Protein AF-A0A8I1IQN4-F1 (afdb_monomer_lite)

Structure (mmCIF, N/CA/C/O backbone):
data_AF-A0A8I1IQN4-F1
#
_entry.id   AF-A0A8I1IQN4-F1
#
loop_
_atom_site.group_PDB
_atom_site.id
_atom_site.type_symbol
_atom_site.label_atom_id
_atom_site.label_alt_id
_atom_site.label_comp_id
_atom_site.label_asym_id
_atom_site.label_entity_id
_atom_site.label_seq_id
_atom_site.pdbx_PDB_ins_code
_atom_site.Cartn_x
_atom_site.Cartn_y
_atom_site.Cartn_z
_atom_site.occupancy
_atom_site.B_iso_or_equiv
_atom_site.auth_seq_id
_atom_site.auth_comp_id
_atom_site.auth_asym_id
_atom_site.auth_atom_id
_atom_site.pdbx_PDB_model_num
ATOM 1 N N . MET A 1 1 ? 7.166 16.059 0.257 1.00 48.19 1 MET A N 1
ATOM 2 C CA . MET A 1 1 ? 7.769 14.722 0.438 1.00 48.19 1 MET A CA 1
ATOM 3 C C . MET A 1 1 ? 8.329 14.281 -0.902 1.00 48.19 1 MET A C 1
ATOM 5 O O . MET A 1 1 ? 7.682 14.543 -1.910 1.00 48.19 1 MET A O 1
ATOM 9 N N . SER A 1 2 ? 9.528 13.697 -0.932 1.00 53.28 2 SER A N 1
ATOM 10 C CA . SER A 1 2 ? 10.030 12.990 -2.115 1.00 53.28 2 SER A CA 1
ATOM 11 C C . SER A 1 2 ? 9.209 11.715 -2.314 1.00 53.28 2 SER A C 1
ATOM 13 O O . SER A 1 2 ? 8.816 11.086 -1.330 1.00 53.28 2 SER A O 1
ATOM 15 N N . ALA A 1 3 ? 8.907 11.360 -3.560 1.00 64.56 3 ALA A N 1
ATOM 16 C CA . ALA A 1 3 ? 8.299 10.073 -3.868 1.00 64.56 3 ALA A CA 1
ATOM 17 C C . ALA A 1 3 ? 9.397 9.021 -4.068 1.00 64.56 3 ALA A C 1
ATOM 19 O O . ALA A 1 3 ? 10.463 9.319 -4.610 1.00 64.56 3 ALA A O 1
ATOM 20 N N . PHE A 1 4 ? 9.169 7.828 -3.530 1.00 85.94 4 PHE A N 1
ATOM 21 C CA . PHE A 1 4 ? 10.137 6.738 -3.475 1.00 85.94 4 PHE A CA 1
ATOM 22 C C . PHE A 1 4 ? 9.413 5.399 -3.562 1.00 85.94 4 PHE A C 1
ATOM 24 O O . PHE A 1 4 ? 8.249 5.272 -3.176 1.00 85.94 4 PHE A O 1
ATOM 31 N N . PHE A 1 5 ? 10.139 4.391 -4.034 1.00 92.00 5 PHE A N 1
ATOM 32 C CA . PHE A 1 5 ? 9.706 3.008 -3.945 1.00 92.00 5 PHE A CA 1
ATOM 33 C C . PHE A 1 5 ? 9.488 2.616 -2.483 1.00 92.00 5 PHE A C 1
ATOM 35 O O . PHE A 1 5 ? 10.402 2.718 -1.660 1.00 92.00 5 PHE A O 1
ATOM 42 N N . VAL A 1 6 ? 8.274 2.186 -2.139 1.00 94.62 6 VAL A N 1
ATOM 43 C CA . VAL A 1 6 ? 7.948 1.866 -0.744 1.00 94.62 6 VAL A CA 1
ATOM 44 C C . VAL A 1 6 ? 8.672 0.603 -0.272 1.00 94.62 6 VAL A C 1
ATOM 46 O O . VAL A 1 6 ? 8.967 -0.305 -1.054 1.00 94.62 6 VAL A O 1
ATOM 49 N N . SER A 1 7 ? 8.938 0.539 1.034 1.00 95.50 7 SER A N 1
ATOM 50 C CA . SER A 1 7 ? 9.571 -0.620 1.666 1.00 95.50 7 SER A CA 1
ATOM 51 C C . SER A 1 7 ? 8.622 -1.821 1.744 1.00 95.50 7 SER A C 1
ATOM 53 O O . SER A 1 7 ? 7.402 -1.659 1.774 1.00 95.50 7 SER A O 1
ATOM 55 N N . TYR A 1 8 ? 9.170 -3.031 1.878 1.00 96.56 8 TYR A N 1
ATOM 56 C CA . TYR A 1 8 ? 8.348 -4.229 2.094 1.00 96.56 8 TYR A CA 1
ATOM 57 C C . TYR A 1 8 ? 7.547 -4.168 3.391 1.00 96.56 8 TYR A C 1
ATOM 59 O O . TYR A 1 8 ? 6.396 -4.572 3.380 1.00 96.56 8 TYR A O 1
ATOM 67 N N . GLY A 1 9 ? 8.088 -3.578 4.463 1.00 96.44 9 GLY A N 1
ATOM 68 C CA . GLY A 1 9 ? 7.334 -3.407 5.710 1.00 96.44 9 GLY A CA 1
ATOM 69 C C . GLY A 1 9 ? 6.076 -2.553 5.521 1.00 96.44 9 GLY A C 1
ATOM 70 O O . GLY A 1 9 ? 5.029 -2.860 6.078 1.00 96.44 9 GLY A O 1
ATOM 71 N N . THR A 1 10 ? 6.146 -1.527 4.667 1.00 96.88 10 THR A N 1
ATOM 72 C CA . THR A 1 10 ? 4.977 -0.716 4.291 1.00 96.88 10 THR A CA 1
ATOM 73 C C . THR A 1 10 ? 3.940 -1.544 3.528 1.00 96.88 10 THR A C 1
ATOM 75 O O . THR A 1 10 ? 2.741 -1.400 3.762 1.00 96.88 10 THR A O 1
ATOM 78 N N . ILE A 1 11 ? 4.382 -2.431 2.635 1.00 97.88 11 ILE A N 1
ATOM 79 C CA . ILE A 1 11 ? 3.492 -3.323 1.881 1.00 97.88 11 ILE A CA 1
ATOM 80 C C . ILE A 1 11 ? 2.867 -4.377 2.793 1.00 97.88 11 ILE A C 1
ATOM 82 O O . ILE A 1 11 ? 1.655 -4.542 2.750 1.00 97.88 11 ILE A O 1
ATOM 86 N N . ASP A 1 12 ? 3.657 -5.032 3.642 1.00 98.00 12 ASP A N 1
ATOM 87 C CA . ASP A 1 12 ? 3.207 -6.022 4.625 1.00 98.00 12 ASP A CA 1
ATOM 88 C C . ASP A 1 12 ? 2.108 -5.439 5.531 1.00 98.00 12 ASP A C 1
ATOM 90 O O . ASP A 1 12 ? 1.019 -6.003 5.647 1.00 98.00 12 ASP A O 1
ATOM 94 N N . ASP A 1 13 ? 2.352 -4.250 6.090 1.00 97.56 13 ASP A N 1
ATOM 95 C CA . ASP A 1 13 ? 1.381 -3.508 6.899 1.00 97.56 13 ASP A CA 1
ATOM 96 C C . ASP A 1 13 ? 0.097 -3.170 6.126 1.00 97.56 13 ASP A C 1
ATOM 98 O O . ASP A 1 13 ? -1.006 -3.216 6.677 1.00 97.56 13 ASP A O 1
ATOM 102 N N . THR A 1 14 ? 0.232 -2.818 4.845 1.00 97.50 14 THR A N 1
ATOM 103 C CA . THR A 1 14 ? -0.914 -2.483 3.992 1.00 97.50 14 THR A CA 1
ATOM 104 C C . THR A 1 14 ? -1.706 -3.736 3.615 1.00 97.50 14 THR A C 1
ATOM 106 O O . THR A 1 14 ? -2.933 -3.702 3.603 1.00 97.50 14 THR A O 1
ATOM 109 N N . VAL A 1 15 ? -1.044 -4.871 3.376 1.00 97.81 15 VAL A N 1
ATOM 110 C CA . VAL A 1 15 ? -1.707 -6.169 3.186 1.00 97.81 15 VAL A CA 1
ATOM 111 C C . VAL A 1 15 ? -2.504 -6.542 4.436 1.00 97.81 15 VAL A C 1
ATOM 113 O O . VAL A 1 15 ? -3.659 -6.955 4.319 1.00 97.81 15 VAL A O 1
ATOM 116 N N . ASP A 1 16 ? -1.941 -6.349 5.631 1.00 97.00 16 ASP A N 1
ATOM 117 C CA . ASP A 1 16 ? -2.673 -6.551 6.886 1.00 97.00 16 ASP A CA 1
ATOM 118 C C . ASP A 1 16 ? -3.897 -5.623 7.000 1.00 97.00 16 ASP A C 1
ATOM 120 O O . ASP A 1 16 ? -4.972 -6.086 7.386 1.00 97.00 16 ASP A O 1
ATOM 124 N N . ALA A 1 17 ? -3.780 -4.351 6.600 1.00 96.50 17 ALA A N 1
ATOM 125 C CA . ALA A 1 17 ? -4.911 -3.419 6.557 1.00 96.50 17 ALA A CA 1
ATOM 126 C C . ALA A 1 17 ? -6.034 -3.892 5.614 1.00 96.50 17 ALA A C 1
ATOM 128 O O . ALA A 1 17 ? -7.203 -3.915 6.001 1.00 96.50 17 ALA A O 1
ATOM 129 N N . PHE A 1 18 ? -5.695 -4.344 4.403 1.00 97.44 18 PHE A N 1
ATOM 130 C CA . PHE A 1 18 ? -6.667 -4.925 3.468 1.00 97.44 18 PHE A CA 1
ATOM 131 C C . PHE A 1 18 ? -7.408 -6.114 4.081 1.00 97.44 18 PHE A C 1
ATOM 133 O O . PHE A 1 18 ? -8.634 -6.201 4.009 1.00 97.44 18 PHE A O 1
ATOM 140 N N . ARG A 1 19 ? -6.669 -7.027 4.719 1.00 95.69 19 ARG A N 1
ATOM 141 C CA . ARG A 1 19 ? -7.243 -8.221 5.353 1.00 95.69 19 ARG A CA 1
ATOM 142 C C . ARG A 1 19 ? -8.172 -7.867 6.512 1.00 95.69 19 ARG A C 1
ATOM 144 O O . ARG A 1 19 ? -9.181 -8.543 6.708 1.00 95.69 19 ARG A O 1
ATOM 151 N N . GLU A 1 20 ? -7.841 -6.824 7.265 1.00 94.88 20 GLU A N 1
ATOM 152 C CA . GLU A 1 20 ? -8.644 -6.336 8.385 1.00 94.88 20 GLU A CA 1
ATOM 153 C C . GLU A 1 20 ? -9.974 -5.713 7.931 1.00 94.88 20 GLU A C 1
ATOM 155 O O . GLU A 1 20 ? -11.027 -6.003 8.515 1.00 94.88 20 GLU A O 1
ATOM 160 N N . ILE A 1 21 ? -9.928 -4.890 6.878 1.00 96.62 21 ILE A N 1
ATOM 161 C CA . ILE A 1 21 ? -11.079 -4.133 6.373 1.00 96.62 21 ILE A CA 1
ATOM 162 C C . ILE A 1 21 ? -11.981 -4.985 5.477 1.00 96.62 21 ILE A C 1
ATOM 164 O O . ILE A 1 21 ? -13.189 -5.042 5.705 1.00 96.62 21 ILE A O 1
ATOM 168 N N . GLU A 1 22 ? -11.428 -5.672 4.475 1.00 95.50 22 GLU A N 1
ATOM 169 C CA . GLU A 1 22 ? -12.238 -6.393 3.484 1.00 95.50 22 GLU A CA 1
ATOM 170 C C . GLU A 1 22 ? -12.713 -7.769 3.985 1.00 95.50 22 GLU A C 1
ATOM 172 O O . GLU A 1 22 ? -13.705 -8.296 3.484 1.00 95.50 22 GLU A O 1
ATOM 177 N N . ARG A 1 23 ? -12.031 -8.358 4.984 1.00 88.25 23 ARG A N 1
ATOM 178 C CA . ARG A 1 23 ? -12.393 -9.620 5.675 1.00 88.25 23 ARG A CA 1
ATOM 179 C C . ARG A 1 23 ? -12.682 -10.829 4.764 1.00 88.25 23 ARG A C 1
ATOM 181 O O . ARG A 1 23 ? -13.296 -11.801 5.205 1.00 88.25 23 ARG A O 1
ATOM 188 N N . GLY A 1 24 ? -12.232 -10.795 3.511 1.00 81.69 24 GLY A N 1
ATOM 189 C CA . GLY A 1 24 ? -12.388 -11.869 2.530 1.00 81.69 24 GLY A CA 1
ATOM 190 C C . GLY A 1 24 ? -11.160 -12.783 2.425 1.00 81.69 24 GLY A C 1
ATOM 191 O O . GLY A 1 24 ? -10.079 -12.432 2.909 1.00 81.69 24 GLY A O 1
ATOM 192 N N . PRO A 1 25 ? -11.289 -13.958 1.778 1.00 82.75 25 PRO A N 1
ATOM 193 C CA . PRO A 1 25 ? -10.130 -14.760 1.410 1.00 82.75 25 PRO A CA 1
ATOM 194 C C . PRO A 1 25 ? -9.231 -13.938 0.483 1.00 82.75 25 PRO A C 1
ATOM 196 O O . PRO A 1 25 ? -9.642 -13.521 -0.597 1.00 82.75 25 PRO A O 1
ATOM 199 N N . CYS A 1 26 ? -8.001 -13.702 0.924 1.00 89.44 26 CYS A N 1
ATOM 200 C CA . CYS A 1 26 ? -7.006 -12.955 0.176 1.00 89.44 26 CYS A CA 1
ATOM 201 C C . CYS A 1 26 ? -5.701 -13.743 0.179 1.00 89.44 26 CYS A C 1
ATOM 203 O O . CYS A 1 26 ? -5.187 -14.097 1.241 1.00 89.44 26 CYS A O 1
ATOM 205 N N . ASP A 1 27 ? -5.157 -13.990 -1.008 1.00 96.81 27 ASP A N 1
ATOM 206 C CA . ASP A 1 27 ? -3.768 -14.407 -1.152 1.00 96.81 27 ASP A CA 1
ATOM 207 C C . ASP A 1 27 ? -2.883 -13.191 -0.836 1.00 96.81 27 ASP A C 1
ATOM 209 O O . ASP A 1 27 ? -2.820 -12.228 -1.604 1.00 96.81 27 ASP A O 1
ATOM 213 N N . ALA A 1 28 ? -2.267 -13.207 0.347 1.00 96.81 28 ALA A N 1
ATOM 214 C CA . ALA A 1 28 ? -1.464 -12.103 0.862 1.00 96.81 28 ALA A CA 1
ATOM 215 C C . ALA A 1 28 ? -0.222 -11.838 -0.003 1.00 96.81 28 ALA A C 1
ATOM 217 O O . ALA A 1 28 ? 0.135 -10.683 -0.234 1.00 96.81 28 ALA A O 1
ATOM 218 N N . ASP A 1 29 ? 0.387 -12.897 -0.540 1.00 97.88 29 ASP A N 1
ATOM 219 C CA . ASP A 1 29 ? 1.526 -12.785 -1.443 1.00 97.88 29 ASP A CA 1
ATOM 220 C C . ASP A 1 29 ? 1.104 -12.118 -2.754 1.00 97.88 29 ASP A C 1
ATOM 222 O O . ASP A 1 29 ? 1.759 -11.191 -3.232 1.00 97.88 29 ASP A O 1
ATOM 226 N N . ALA A 1 30 ? -0.010 -12.567 -3.341 1.00 97.25 30 ALA A N 1
ATOM 227 C CA . ALA A 1 30 ? -0.527 -11.988 -4.577 1.00 97.25 30 ALA A CA 1
ATOM 228 C C . ALA A 1 30 ? -0.930 -10.517 -4.400 1.00 97.25 30 ALA A C 1
ATOM 230 O O . ALA A 1 30 ? -0.616 -9.696 -5.264 1.00 97.25 30 ALA A O 1
ATOM 231 N N . LEU A 1 31 ? -1.572 -10.171 -3.279 1.00 97.69 31 LEU A N 1
ATOM 232 C CA . LEU A 1 31 ? -1.934 -8.789 -2.975 1.00 97.69 31 LEU A CA 1
ATOM 233 C C . LEU A 1 31 ? -0.693 -7.909 -2.800 1.00 97.69 31 LEU A C 1
ATOM 235 O O . LEU A 1 31 ? -0.619 -6.852 -3.422 1.00 97.69 31 LEU A O 1
ATOM 239 N N . GLY A 1 32 ? 0.298 -8.337 -2.016 1.00 97.81 32 GLY A N 1
ATOM 240 C CA . GLY A 1 32 ? 1.507 -7.538 -1.809 1.00 97.81 32 GLY A CA 1
ATOM 241 C C . GLY A 1 32 ? 2.312 -7.337 -3.097 1.00 97.81 32 GLY A C 1
ATOM 242 O O . GLY A 1 32 ? 2.756 -6.223 -3.375 1.00 97.81 32 GLY A O 1
ATOM 243 N N . ARG A 1 33 ? 2.394 -8.357 -3.967 1.00 98.06 33 ARG A N 1
ATOM 244 C CA . ARG A 1 33 ? 2.956 -8.207 -5.324 1.00 98.06 33 ARG A CA 1
ATOM 245 C C . ARG A 1 33 ? 2.192 -7.184 -6.160 1.00 98.06 33 ARG A C 1
ATOM 247 O O . ARG A 1 33 ? 2.811 -6.374 -6.849 1.00 98.06 33 ARG A O 1
ATOM 254 N N . ALA A 1 34 ? 0.861 -7.213 -6.107 1.00 97.50 34 ALA A N 1
ATOM 255 C CA . ALA A 1 34 ? 0.023 -6.278 -6.848 1.00 97.50 34 ALA A CA 1
ATOM 256 C C . ALA A 1 34 ? 0.174 -4.835 -6.335 1.00 97.50 34 ALA A C 1
ATOM 258 O O . ALA A 1 34 ? 0.249 -3.913 -7.141 1.00 97.50 34 ALA A O 1
ATOM 259 N N . LEU A 1 35 ? 0.291 -4.639 -5.019 1.00 97.88 35 LEU A N 1
ATOM 260 C CA . LEU A 1 35 ? 0.535 -3.331 -4.401 1.00 97.88 35 LEU A CA 1
ATOM 261 C C . LEU A 1 35 ? 1.925 -2.770 -4.749 1.00 97.88 35 LEU A C 1
ATOM 263 O O . LEU A 1 35 ? 2.044 -1.588 -5.067 1.00 97.88 35 LEU A O 1
ATOM 267 N N . LEU A 1 36 ? 2.965 -3.611 -4.762 1.00 97.62 36 LEU A N 1
ATOM 268 C CA . LEU A 1 36 ? 4.300 -3.217 -5.231 1.00 97.62 36 LEU A CA 1
ATOM 269 C C . LEU A 1 36 ? 4.279 -2.811 -6.710 1.00 97.62 36 LEU A C 1
ATOM 271 O O . LEU A 1 36 ? 4.847 -1.785 -7.078 1.00 97.62 36 LEU A O 1
ATOM 275 N N . ALA A 1 37 ? 3.590 -3.578 -7.558 1.00 96.75 37 ALA A N 1
ATOM 276 C CA . ALA A 1 37 ? 3.432 -3.236 -8.970 1.00 96.75 37 ALA A CA 1
ATOM 277 C C . ALA A 1 37 ? 2.662 -1.916 -9.165 1.00 96.75 37 ALA A C 1
ATOM 279 O O . ALA A 1 37 ? 3.022 -1.126 -10.035 1.00 96.75 37 ALA A O 1
ATOM 280 N N . LEU A 1 38 ? 1.650 -1.654 -8.330 1.00 97.25 38 LEU A N 1
ATOM 281 C CA . LEU A 1 38 ? 0.897 -0.399 -8.327 1.00 97.25 38 LEU A CA 1
ATOM 282 C C . LEU A 1 38 ? 1.799 0.804 -8.000 1.00 97.25 38 LEU A C 1
ATOM 284 O O . LEU A 1 38 ? 1.784 1.796 -8.725 1.00 97.25 38 LEU A O 1
ATOM 288 N N . ASN A 1 39 ? 2.634 0.696 -6.957 1.00 97.19 39 ASN A N 1
ATOM 289 C CA . ASN A 1 39 ? 3.607 1.737 -6.611 1.00 97.19 39 ASN A CA 1
ATOM 290 C C . ASN A 1 39 ? 4.650 1.935 -7.718 1.00 97.19 39 ASN A C 1
ATOM 292 O O . ASN A 1 39 ? 4.992 3.070 -8.042 1.00 97.19 39 ASN A O 1
ATOM 296 N N . ALA A 1 40 ? 5.117 0.846 -8.337 1.00 95.50 40 ALA A N 1
ATOM 297 C CA . ALA A 1 40 ? 6.060 0.925 -9.445 1.00 95.50 40 ALA A CA 1
ATOM 298 C C . ALA A 1 40 ? 5.490 1.705 -10.634 1.00 95.50 40 ALA A C 1
ATOM 300 O O . ALA A 1 40 ? 6.173 2.558 -11.201 1.00 95.50 40 ALA A O 1
ATOM 301 N N . GLU A 1 41 ? 4.225 1.452 -10.966 1.00 95.94 41 GLU A N 1
ATOM 302 C CA . GLU A 1 41 ? 3.523 2.151 -12.035 1.00 95.94 41 GLU A CA 1
ATOM 303 C C . GLU A 1 41 ? 3.338 3.643 -11.720 1.00 95.94 41 GLU A C 1
ATOM 305 O O . GLU A 1 41 ? 3.595 4.481 -12.583 1.00 95.94 41 GLU A O 1
ATOM 310 N N . ALA A 1 42 ? 2.997 3.996 -10.477 1.00 95.44 42 ALA A N 1
ATOM 311 C CA . ALA A 1 42 ? 2.894 5.397 -10.060 1.00 95.44 42 ALA A CA 1
ATOM 312 C C . ALA A 1 42 ? 4.244 6.122 -10.188 1.00 95.44 42 ALA A C 1
ATOM 314 O O . ALA A 1 42 ? 4.333 7.207 -10.769 1.00 95.44 42 ALA A O 1
ATOM 315 N N . MET A 1 43 ? 5.324 5.479 -9.730 1.00 94.25 43 MET A N 1
ATOM 316 C CA . MET A 1 43 ? 6.686 6.000 -9.859 1.00 94.25 43 MET A CA 1
ATOM 317 C C . MET A 1 43 ? 7.088 6.175 -11.325 1.00 94.25 43 MET A C 1
ATOM 319 O O . MET A 1 43 ? 7.673 7.197 -11.684 1.00 94.25 43 MET A O 1
ATOM 323 N N . ARG A 1 44 ? 6.733 5.218 -12.189 1.00 94.38 44 ARG A N 1
ATOM 324 C CA . ARG A 1 44 ? 6.991 5.281 -13.632 1.00 94.38 44 ARG A CA 1
ATOM 325 C C . ARG A 1 44 ? 6.320 6.486 -14.288 1.00 94.38 44 ARG A C 1
ATOM 327 O O . ARG A 1 44 ? 6.933 7.125 -15.142 1.00 94.38 44 ARG A O 1
ATOM 334 N N . GLN A 1 45 ? 5.072 6.771 -13.919 1.00 94.12 45 GLN A N 1
ATOM 335 C CA . GLN A 1 45 ? 4.303 7.891 -14.464 1.00 94.12 45 GLN A CA 1
ATOM 336 C C . GLN A 1 45 ? 4.823 9.242 -13.951 1.00 94.12 45 GLN A C 1
ATOM 338 O O . GLN A 1 45 ? 4.922 10.188 -14.732 1.00 94.12 45 GLN A O 1
ATOM 343 N N . ARG A 1 46 ? 5.222 9.324 -12.674 1.00 93.75 46 ARG A N 1
ATOM 344 C CA . ARG A 1 46 ? 5.744 10.559 -12.065 1.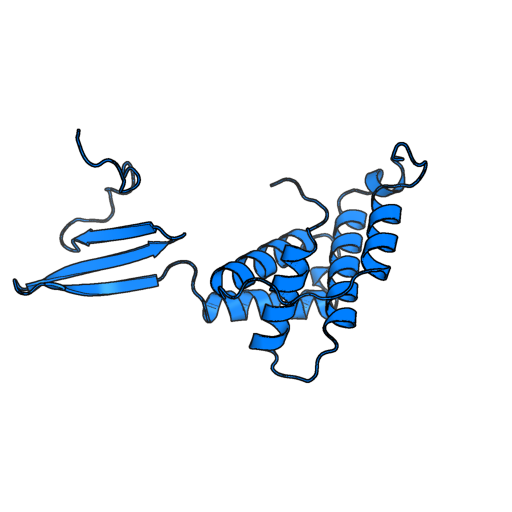00 93.75 46 ARG A CA 1
ATOM 345 C C . ARG A 1 46 ? 7.179 10.888 -12.478 1.00 93.75 46 ARG A C 1
ATOM 347 O O . ARG A 1 46 ? 7.511 12.059 -12.659 1.00 93.75 46 ARG A O 1
ATOM 354 N N . TYR A 1 47 ? 8.035 9.876 -12.610 1.00 91.19 47 TYR A N 1
ATOM 355 C CA . TYR A 1 47 ? 9.475 10.047 -12.817 1.00 91.19 47 TYR A CA 1
ATOM 356 C C . TYR A 1 47 ? 10.001 9.204 -13.980 1.00 91.19 47 TYR A C 1
ATOM 358 O O . TYR A 1 47 ? 10.706 8.224 -13.754 1.00 91.19 47 TYR A O 1
ATOM 366 N N . PRO A 1 48 ? 9.741 9.578 -15.242 1.00 89.25 48 PRO A N 1
ATOM 367 C CA . PRO A 1 48 ? 10.179 8.796 -16.399 1.00 89.25 48 PRO A CA 1
ATOM 368 C C . PRO A 1 48 ? 11.687 8.495 -16.436 1.00 89.25 48 PRO A C 1
ATOM 370 O O . PRO A 1 48 ? 12.093 7.479 -16.997 1.00 89.25 48 PRO A O 1
ATOM 373 N N . GLN A 1 49 ? 12.526 9.328 -15.810 1.00 87.62 49 GLN A N 1
ATOM 374 C CA . GLN A 1 49 ? 13.975 9.130 -15.747 1.00 87.62 49 GLN A CA 1
ATOM 375 C C . GLN A 1 49 ? 14.403 7.844 -15.018 1.00 87.62 49 GLN A C 1
ATOM 377 O O . GLN A 1 49 ? 15.455 7.293 -15.342 1.00 87.62 49 GLN A O 1
ATOM 382 N N . ILE A 1 50 ? 13.570 7.288 -14.123 1.00 87.62 50 ILE A N 1
ATOM 383 C CA . ILE A 1 50 ? 13.852 6.002 -13.449 1.00 87.62 50 ILE A CA 1
ATOM 384 C C . ILE A 1 50 ? 13.865 4.816 -14.428 1.00 87.62 50 ILE A C 1
ATOM 386 O O . ILE A 1 50 ? 14.275 3.709 -14.074 1.00 87.62 50 ILE A O 1
ATOM 390 N N . LEU A 1 51 ? 13.378 5.031 -15.657 1.00 86.56 51 LEU A N 1
ATOM 391 C CA . LEU A 1 51 ? 13.421 4.072 -16.758 1.00 86.56 51 LEU A CA 1
ATOM 392 C C . LEU A 1 51 ? 14.707 4.163 -17.581 1.00 86.56 51 LEU A C 1
ATOM 394 O O . LEU A 1 51 ? 14.988 3.254 -18.360 1.00 86.56 51 LEU A O 1
ATOM 398 N N . THR A 1 52 ? 15.462 5.253 -17.462 1.00 86.06 52 THR A N 1
ATOM 399 C CA . THR A 1 52 ? 16.642 5.521 -18.295 1.00 86.06 52 THR A CA 1
ATOM 400 C C . THR A 1 52 ? 17.931 5.520 -17.491 1.00 86.06 52 THR A C 1
ATOM 402 O O . THR A 1 52 ? 18.958 5.061 -17.992 1.00 86.06 52 THR A O 1
ATOM 405 N N . GLU A 1 53 ? 17.889 5.995 -16.248 1.00 86.62 53 GLU A N 1
ATOM 406 C CA . GLU A 1 53 ? 19.044 6.00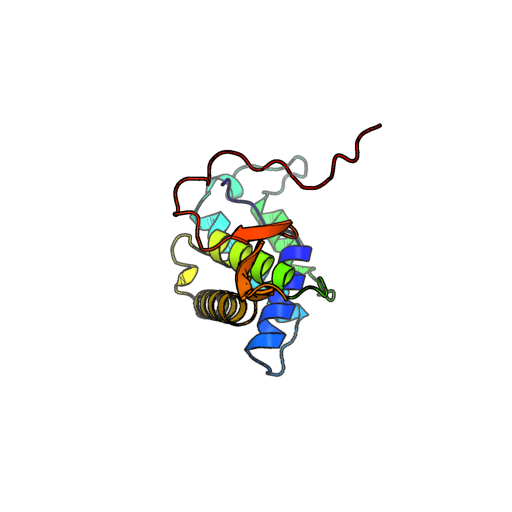1 -15.357 1.00 86.62 53 GLU A CA 1
ATOM 407 C C . GLU A 1 53 ? 19.370 4.575 -14.903 1.00 86.62 53 GLU A C 1
ATOM 409 O O . GLU A 1 53 ? 18.507 3.820 -14.445 1.00 86.62 53 GLU A O 1
ATOM 414 N N . ARG A 1 54 ? 20.634 4.182 -15.090 1.00 84.19 54 ARG A N 1
ATOM 415 C CA . ARG A 1 54 ? 21.128 2.846 -14.756 1.00 84.19 54 ARG A CA 1
ATOM 416 C C . ARG A 1 54 ? 21.890 2.880 -13.441 1.00 84.19 54 ARG A C 1
ATOM 418 O O . ARG A 1 54 ? 22.752 3.727 -13.234 1.00 84.19 54 ARG A O 1
ATOM 425 N N . LEU A 1 55 ? 21.607 1.895 -12.602 1.00 82.12 55 LEU A N 1
ATOM 426 C CA . LEU A 1 55 ? 22.402 1.539 -11.435 1.00 82.12 55 LEU A CA 1
ATOM 427 C C . LEU A 1 55 ? 23.753 0.950 -11.878 1.00 82.12 55 LEU A C 1
ATOM 429 O O . LEU A 1 55 ? 23.908 0.521 -13.023 1.00 82.12 55 LEU A O 1
ATOM 433 N N . GLU A 1 56 ? 24.700 0.816 -10.946 1.00 81.69 56 GLU A N 1
ATOM 434 C CA . GLU A 1 56 ? 26.019 0.200 -11.196 1.00 81.69 56 GLU A CA 1
ATOM 435 C C . GLU A 1 56 ? 25.922 -1.212 -11.802 1.00 81.69 56 GLU A C 1
ATOM 437 O O . GLU A 1 56 ? 26.751 -1.610 -12.616 1.00 81.69 56 GLU A O 1
ATOM 442 N N . CYS A 1 57 ? 24.861 -1.958 -11.472 1.00 77.31 57 CYS A N 1
ATOM 443 C CA . CYS A 1 57 ? 24.589 -3.288 -12.026 1.00 77.31 57 CYS A CA 1
ATOM 444 C C . CYS A 1 57 ? 24.059 -3.288 -13.477 1.00 77.31 57 CYS A C 1
ATOM 446 O O . CYS A 1 57 ? 23.687 -4.339 -13.995 1.00 77.31 57 CYS A O 1
ATOM 448 N N . GLY A 1 58 ? 23.957 -2.124 -14.125 1.00 85.44 58 GLY A N 1
ATOM 449 C CA . GLY A 1 58 ? 23.483 -1.968 -15.504 1.00 85.44 58 GLY A CA 1
ATOM 450 C C . GLY A 1 58 ? 21.960 -2.016 -15.682 1.00 85.44 58 GLY A C 1
ATOM 451 O O . GLY A 1 58 ? 21.473 -1.767 -16.787 1.00 85.44 58 GLY A O 1
ATOM 452 N N . ARG A 1 59 ? 21.196 -2.298 -14.619 1.00 84.38 59 ARG A N 1
ATOM 453 C CA . ARG A 1 59 ? 19.722 -2.251 -14.611 1.00 84.38 59 ARG A CA 1
ATOM 454 C C . ARG A 1 59 ? 19.220 -0.864 -14.229 1.00 84.38 59 ARG A C 1
ATOM 456 O O . ARG A 1 59 ? 19.913 -0.127 -13.537 1.00 84.38 59 ARG A O 1
ATOM 463 N N . THR A 1 60 ? 18.004 -0.531 -14.642 1.00 90.19 60 THR A N 1
ATOM 464 C CA . THR A 1 60 ? 17.319 0.681 -14.176 1.00 90.19 60 THR A CA 1
ATOM 465 C C . THR A 1 60 ? 16.705 0.438 -12.802 1.00 90.19 60 THR A C 1
ATOM 467 O O . THR A 1 60 ? 16.423 -0.710 -12.443 1.00 90.19 60 THR A O 1
ATOM 470 N N . GLU A 1 61 ? 16.491 1.501 -12.029 1.00 87.94 61 GLU A N 1
ATOM 471 C CA . GLU A 1 61 ? 15.896 1.391 -10.691 1.00 87.94 61 GLU A CA 1
ATOM 472 C C . GLU A 1 61 ? 14.510 0.733 -10.753 1.00 87.94 61 GLU A C 1
ATOM 474 O O . GLU A 1 61 ? 14.225 -0.212 -10.018 1.00 87.94 61 GLU A O 1
ATOM 479 N N . HIS A 1 62 ? 13.695 1.130 -11.734 1.00 91.44 62 HIS A N 1
ATOM 480 C CA . HIS A 1 62 ? 12.383 0.534 -11.968 1.00 91.44 62 HIS A CA 1
ATOM 481 C C . HIS A 1 62 ? 12.452 -0.957 -12.321 1.00 91.44 62 HIS A C 1
ATOM 483 O O . HIS A 1 62 ? 11.662 -1.747 -11.809 1.00 91.44 62 HIS A O 1
ATOM 489 N N . ALA A 1 63 ? 13.396 -1.378 -13.172 1.00 90.50 63 ALA A N 1
ATOM 490 C CA . ALA A 1 63 ? 13.542 -2.795 -13.512 1.00 90.50 63 ALA A CA 1
ATOM 491 C C . ALA A 1 63 ? 13.942 -3.630 -12.285 1.00 90.50 63 ALA A C 1
ATOM 493 O O . ALA A 1 63 ? 13.359 -4.685 -12.040 1.00 90.50 63 ALA A O 1
ATOM 494 N N . ALA A 1 64 ? 14.889 -3.131 -11.483 1.00 89.50 64 ALA A N 1
ATOM 495 C CA . ALA A 1 64 ? 15.294 -3.789 -10.246 1.00 89.50 64 ALA A CA 1
ATOM 496 C C . ALA A 1 64 ? 14.128 -3.900 -9.247 1.00 89.50 64 ALA A C 1
ATOM 498 O O . ALA A 1 64 ? 13.964 -4.948 -8.621 1.00 89.50 64 ALA A O 1
ATOM 499 N N . TYR A 1 65 ? 13.296 -2.860 -9.139 1.00 91.94 65 TYR A N 1
ATOM 500 C CA . TYR A 1 65 ? 12.125 -2.867 -8.265 1.00 91.94 65 TYR A CA 1
ATOM 501 C C . TYR A 1 65 ? 11.035 -3.838 -8.732 1.00 91.94 65 TYR A C 1
ATOM 503 O O . TYR A 1 65 ? 10.489 -4.573 -7.916 1.00 91.94 65 TYR A O 1
ATOM 511 N N . ILE A 1 66 ? 10.753 -3.920 -10.037 1.00 94.00 66 ILE A N 1
ATOM 512 C CA . ILE A 1 66 ? 9.795 -4.894 -10.589 1.00 94.00 66 ILE A CA 1
ATOM 513 C C . ILE A 1 66 ? 10.256 -6.338 -10.346 1.00 94.00 66 ILE A C 1
ATOM 515 O O . ILE A 1 66 ? 9.441 -7.190 -9.987 1.00 94.00 66 ILE A O 1
ATOM 519 N N . ASP A 1 67 ? 11.549 -6.630 -10.508 1.00 93.38 67 ASP A N 1
ATOM 520 C CA . ASP A 1 67 ? 12.097 -7.957 -10.201 1.00 93.38 67 ASP A CA 1
ATOM 521 C C . ASP A 1 67 ? 11.940 -8.291 -8.710 1.00 93.38 67 ASP A C 1
ATOM 523 O O . ASP A 1 67 ? 11.503 -9.388 -8.355 1.00 93.38 67 ASP A O 1
ATOM 527 N N . ALA A 1 68 ? 12.246 -7.327 -7.839 1.00 90.38 68 ALA A N 1
ATOM 528 C CA . ALA A 1 68 ? 12.072 -7.461 -6.398 1.00 90.38 68 ALA A CA 1
ATOM 529 C C . ALA A 1 68 ? 10.593 -7.695 -6.039 1.00 90.38 68 ALA A C 1
ATOM 531 O O . ALA A 1 68 ? 10.277 -8.629 -5.299 1.00 90.38 68 ALA A O 1
ATOM 532 N N . ALA A 1 69 ? 9.681 -6.939 -6.658 1.00 92.56 69 ALA A N 1
ATOM 533 C CA . ALA A 1 69 ? 8.242 -7.098 -6.505 1.00 92.56 69 ALA A CA 1
ATOM 534 C C . ALA A 1 69 ? 7.771 -8.498 -6.901 1.00 92.56 69 ALA A C 1
ATOM 536 O O . ALA A 1 69 ? 6.968 -9.087 -6.192 1.00 92.56 69 ALA A O 1
ATOM 537 N N . ARG A 1 70 ? 8.298 -9.093 -7.975 1.00 94.06 70 ARG A N 1
ATOM 538 C CA . ARG A 1 70 ? 7.960 -10.479 -8.356 1.00 94.06 70 ARG A CA 1
ATOM 539 C C . ARG A 1 70 ? 8.416 -11.509 -7.323 1.00 94.06 70 ARG A C 1
ATOM 541 O O . ARG A 1 70 ? 7.732 -12.511 -7.139 1.00 94.06 70 ARG A O 1
ATOM 548 N N . ALA A 1 71 ? 9.542 -11.260 -6.660 1.00 96.00 71 ALA A N 1
ATOM 549 C CA . ALA A 1 71 ? 10.091 -12.126 -5.618 1.00 96.00 71 ALA A CA 1
ATOM 550 C C . ALA A 1 71 ? 9.474 -11.883 -4.227 1.00 96.00 71 ALA A C 1
ATOM 552 O O . ALA A 1 71 ? 9.846 -12.560 -3.266 1.00 96.00 71 ALA A O 1
ATOM 553 N N . TYR A 1 72 ? 8.560 -10.917 -4.095 1.00 97.38 72 TYR A N 1
ATOM 554 C CA . TYR A 1 72 ? 7.938 -10.586 -2.820 1.00 97.38 72 TYR A CA 1
ATOM 555 C C . TYR A 1 72 ? 7.212 -11.793 -2.217 1.00 97.38 72 TYR A C 1
ATOM 557 O O . TYR A 1 72 ? 6.463 -12.509 -2.892 1.00 97.38 72 TYR A O 1
ATOM 565 N N . THR A 1 73 ? 7.454 -11.974 -0.920 1.00 98.19 73 THR A N 1
ATOM 566 C CA . THR A 1 73 ? 6.780 -12.928 -0.045 1.00 98.19 73 THR A CA 1
ATOM 567 C C . THR A 1 73 ? 6.307 -12.160 1.176 1.00 98.19 73 THR A C 1
ATOM 569 O O . THR A 1 73 ? 7.114 -11.527 1.862 1.00 98.19 73 THR A O 1
ATOM 572 N N . TYR A 1 74 ? 5.012 -12.234 1.429 1.00 97.62 74 TYR A N 1
ATOM 573 C CA . TYR A 1 74 ? 4.333 -11.597 2.530 1.00 97.62 74 TYR A CA 1
ATOM 574 C C . TYR A 1 74 ? 4.883 -12.070 3.868 1.00 97.62 74 TYR A C 1
ATOM 576 O O . TYR A 1 74 ? 5.074 -13.266 4.124 1.00 97.62 74 TYR A O 1
ATOM 584 N N . ARG A 1 75 ? 5.079 -11.103 4.760 1.00 97.12 75 ARG A N 1
ATOM 585 C CA . ARG A 1 75 ? 5.337 -11.347 6.173 1.00 97.12 75 ARG A CA 1
ATOM 586 C C . ARG A 1 75 ? 4.293 -10.587 6.978 1.00 97.12 75 ARG A C 1
ATOM 588 O O . ARG A 1 75 ? 3.982 -9.459 6.622 1.00 97.12 75 ARG A O 1
ATOM 595 N N . PRO A 1 76 ? 3.748 -11.171 8.059 1.00 93.00 76 PRO A N 1
ATOM 596 C CA . PRO A 1 76 ? 2.894 -10.418 8.966 1.00 93.00 76 PRO A CA 1
ATOM 597 C C . PRO A 1 76 ? 3.583 -9.124 9.396 1.00 93.00 76 PRO A C 1
ATOM 599 O O . PRO A 1 76 ? 4.719 -9.169 9.879 1.00 93.00 76 PRO A O 1
ATOM 602 N N . GLY A 1 77 ? 2.900 -8.003 9.179 1.00 85.38 77 GLY A N 1
ATOM 603 C CA . GLY A 1 77 ? 3.416 -6.678 9.466 1.00 85.38 77 GLY A CA 1
ATOM 604 C C . GLY A 1 77 ? 3.370 -6.360 10.958 1.00 85.38 77 GLY A C 1
ATOM 605 O O . GLY A 1 77 ? 3.298 -7.230 11.837 1.00 85.38 77 GLY A O 1
ATOM 606 N N . HIS A 1 78 ? 3.392 -5.070 11.267 1.00 91.62 78 HIS A N 1
ATOM 607 C CA . HIS A 1 78 ? 3.259 -4.583 12.630 1.00 91.62 78 HIS A CA 1
ATOM 608 C C . HIS A 1 78 ? 1.913 -5.002 13.232 1.00 91.62 78 HIS A C 1
ATOM 610 O O . HIS A 1 78 ? 0.880 -5.057 12.564 1.00 91.62 78 HIS A O 1
ATOM 616 N N . LYS A 1 79 ? 1.907 -5.273 14.542 1.00 88.25 79 LYS A N 1
ATOM 617 C CA . LYS A 1 79 ? 0.672 -5.559 15.294 1.00 88.25 79 LYS A CA 1
ATOM 618 C C . LYS A 1 79 ? -0.138 -4.304 15.618 1.00 88.25 79 LYS A C 1
ATOM 620 O O . LYS A 1 79 ? -1.309 -4.426 15.958 1.00 88.25 79 LYS A O 1
ATOM 625 N N . ASP A 1 80 ? 0.487 -3.130 15.558 1.00 90.88 80 ASP A N 1
ATOM 626 C CA . ASP A 1 80 ? -0.172 -1.859 15.850 1.00 90.88 80 ASP A CA 1
ATOM 627 C C . ASP A 1 80 ? -1.039 -1.424 14.654 1.00 90.88 80 ASP A C 1
ATOM 629 O O . ASP A 1 80 ? -0.494 -1.125 13.586 1.00 90.88 80 ASP A O 1
ATOM 633 N N . PRO A 1 81 ? -2.374 -1.355 14.806 1.00 90.88 81 PRO A N 1
ATOM 634 C CA . PRO A 1 81 ? -3.255 -0.945 13.721 1.00 90.88 81 PRO A CA 1
ATOM 635 C C . PRO A 1 81 ? -3.033 0.509 13.290 1.00 90.88 81 PRO A C 1
ATOM 637 O O . PRO A 1 81 ? -3.271 0.839 12.129 1.00 90.88 81 PRO A O 1
ATOM 640 N N . ARG A 1 82 ? -2.506 1.371 14.174 1.00 88.94 82 ARG A N 1
ATOM 641 C CA . ARG A 1 82 ? -2.110 2.729 13.786 1.00 88.94 82 ARG A CA 1
ATOM 642 C C . ARG A 1 82 ? -0.964 2.653 12.795 1.00 88.94 82 ARG A C 1
ATOM 644 O O . ARG A 1 82 ? -1.056 3.237 11.732 1.00 88.94 82 ARG A O 1
ATOM 651 N N . GLN A 1 83 ? 0.086 1.886 13.073 1.00 91.31 83 GLN A N 1
ATOM 652 C CA . GLN A 1 83 ? 1.186 1.736 12.119 1.00 91.31 83 GLN A CA 1
ATOM 653 C C . GLN A 1 83 ? 0.704 1.222 10.749 1.00 91.31 83 GLN A C 1
ATOM 655 O O . GLN A 1 83 ? 1.124 1.751 9.720 1.00 91.31 83 GLN A O 1
ATOM 660 N N . ARG A 1 84 ? -0.258 0.291 10.721 1.00 94.38 84 ARG A N 1
ATOM 661 C CA . ARG A 1 84 ? -0.873 -0.193 9.472 1.00 94.38 84 ARG A CA 1
ATOM 662 C C . ARG A 1 84 ? -1.618 0.886 8.703 1.00 94.38 84 ARG A C 1
ATOM 664 O O . ARG A 1 84 ? -1.415 1.016 7.499 1.00 94.38 84 ARG A O 1
ATOM 671 N N . ALA A 1 85 ? -2.422 1.695 9.392 1.00 93.12 85 ALA A N 1
ATOM 672 C CA . ALA A 1 85 ? -3.084 2.842 8.778 1.00 93.12 85 ALA A CA 1
ATOM 673 C C . ALA A 1 85 ? -2.058 3.810 8.149 1.00 93.12 85 ALA A C 1
ATOM 675 O O . ALA A 1 85 ? -2.316 4.399 7.106 1.00 93.12 85 ALA A O 1
ATOM 676 N N . LYS A 1 86 ? -0.866 3.940 8.750 1.00 91.94 86 LYS A N 1
ATOM 677 C CA . LYS A 1 86 ? 0.203 4.890 8.360 1.00 91.94 86 LYS A CA 1
ATOM 678 C C . LYS A 1 86 ? 0.836 4.403 7.080 1.00 91.94 86 LYS A C 1
ATOM 680 O O . LYS A 1 86 ? 1.037 5.173 6.148 1.00 91.94 86 LYS A O 1
ATOM 685 N N . SER A 1 87 ? 1.125 3.109 7.056 1.00 95.56 87 SER A N 1
ATOM 686 C CA . SER A 1 87 ? 1.654 2.413 5.897 1.00 95.56 87 SER A CA 1
ATOM 687 C C . SER A 1 87 ? 0.663 2.439 4.729 1.00 95.56 87 SER A C 1
ATOM 689 O O . SER A 1 87 ? 1.074 2.789 3.624 1.00 95.56 87 SER A O 1
ATOM 691 N N . ALA A 1 88 ? -0.631 2.194 4.974 1.00 96.38 88 ALA A N 1
ATOM 692 C CA . ALA A 1 88 ? -1.675 2.284 3.951 1.00 96.38 88 ALA A CA 1
ATOM 693 C C . ALA A 1 88 ? -1.814 3.710 3.391 1.00 96.38 88 ALA A C 1
ATOM 695 O O . ALA A 1 88 ? -1.799 3.884 2.175 1.00 96.38 88 ALA A O 1
ATOM 696 N N . ALA A 1 89 ? -1.849 4.732 4.254 1.00 95.00 89 ALA A N 1
ATOM 697 C CA . ALA A 1 89 ? -1.889 6.136 3.838 1.00 95.00 89 ALA A CA 1
ATOM 698 C C . ALA A 1 89 ? -0.633 6.561 3.068 1.00 95.00 89 ALA A C 1
ATOM 700 O O . ALA A 1 89 ? -0.722 7.250 2.054 1.00 95.00 89 ALA A O 1
ATOM 701 N N . CYS A 1 90 ? 0.544 6.111 3.510 1.00 95.31 90 CYS A N 1
ATOM 702 C CA . CYS A 1 90 ? 1.800 6.342 2.804 1.00 95.31 90 CYS A CA 1
ATOM 703 C C . CYS A 1 90 ? 1.755 5.735 1.398 1.00 95.31 90 CYS A C 1
ATOM 705 O O . CYS A 1 90 ? 2.076 6.418 0.429 1.00 95.31 90 CYS A O 1
ATOM 707 N N . LEU A 1 91 ? 1.316 4.479 1.268 1.00 96.94 91 LEU A N 1
ATOM 708 C CA . LEU A 1 91 ? 1.208 3.826 -0.032 1.00 96.94 91 LEU A CA 1
ATOM 709 C C . LEU A 1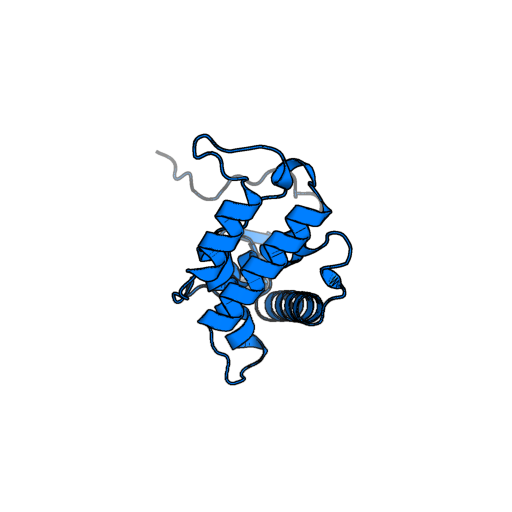 91 ? 0.168 4.506 -0.927 1.00 96.94 91 LEU A C 1
ATOM 711 O O . LEU A 1 91 ? 0.468 4.767 -2.088 1.00 96.94 91 LEU A O 1
ATOM 715 N N . ALA A 1 92 ? -1.018 4.814 -0.396 1.00 96.81 92 ALA A N 1
ATOM 716 C CA . ALA A 1 92 ? -2.071 5.515 -1.127 1.00 96.81 92 ALA A CA 1
ATOM 717 C C . ALA A 1 92 ? -1.547 6.843 -1.682 1.00 96.81 92 ALA A C 1
ATOM 719 O O . ALA A 1 92 ? -1.660 7.080 -2.881 1.00 96.81 92 ALA A O 1
ATOM 720 N N . TYR A 1 93 ? -0.862 7.634 -0.848 1.00 94.62 93 TYR A N 1
ATOM 721 C CA . TYR A 1 93 ? -0.222 8.886 -1.251 1.00 94.62 93 TYR A CA 1
ATOM 722 C C . TYR A 1 93 ? 0.821 8.700 -2.362 1.00 94.62 93 TYR A C 1
ATOM 724 O O . TYR A 1 93 ? 0.839 9.457 -3.325 1.00 94.62 93 TYR A O 1
ATOM 732 N N . GLN A 1 94 ? 1.691 7.690 -2.270 1.00 94.25 94 GLN A N 1
ATOM 733 C CA . GLN A 1 94 ? 2.675 7.422 -3.331 1.00 94.25 94 GLN A CA 1
ATOM 734 C C . GLN A 1 94 ? 2.016 6.976 -4.646 1.00 94.25 94 GLN A C 1
ATOM 736 O O . GLN A 1 94 ? 2.607 7.120 -5.714 1.00 94.25 94 GLN A O 1
ATOM 741 N N . CYS A 1 95 ? 0.797 6.441 -4.573 1.00 96.31 95 CYS A N 1
ATOM 742 C CA . CYS A 1 95 ? 0.015 5.961 -5.706 1.00 96.31 95 CYS A CA 1
ATOM 743 C C . CYS A 1 95 ? -0.964 7.009 -6.270 1.00 96.31 95 CYS A C 1
ATOM 745 O O . CYS A 1 95 ? -1.798 6.645 -7.096 1.00 96.31 95 CYS A O 1
ATOM 747 N N . THR A 1 96 ? -0.875 8.292 -5.883 1.00 94.25 96 THR A N 1
ATOM 748 C CA . THR A 1 96 ? -1.778 9.357 -6.380 1.00 94.25 96 THR A CA 1
ATOM 749 C C . THR A 1 96 ? -1.441 9.879 -7.781 1.00 94.25 96 THR A C 1
ATOM 751 O O . THR A 1 96 ? -2.032 10.856 -8.233 1.00 94.25 96 THR A O 1
ATOM 754 N N . GLU A 1 97 ? -0.454 9.294 -8.453 1.00 88.69 97 GLU A N 1
ATOM 755 C CA . GLU A 1 97 ? 0.129 9.847 -9.675 1.00 88.69 97 GLU A CA 1
ATOM 756 C C . GLU A 1 97 ? -0.489 9.254 -10.941 1.00 88.69 97 GLU A C 1
ATOM 758 O O . GLU A 1 97 ? -0.708 8.044 -11.039 1.00 88.69 97 GLU A O 1
ATOM 763 N N . GLY A 1 98 ? -0.726 10.137 -11.917 1.00 89.69 98 GLY A N 1
ATOM 764 C CA . GLY A 1 98 ? -1.359 9.832 -13.199 1.00 89.69 98 GLY A CA 1
ATOM 765 C C . GLY A 1 98 ? -2.647 9.013 -13.058 1.00 89.69 98 GLY A C 1
ATOM 766 O O . GLY A 1 98 ? -3.550 9.424 -12.335 1.00 89.69 98 GLY A O 1
ATOM 767 N N . ASP A 1 99 ? -2.743 7.875 -13.746 1.00 96.12 99 ASP A N 1
ATOM 768 C CA . ASP A 1 99 ? -3.980 7.077 -13.825 1.00 96.12 99 ASP A CA 1
ATOM 769 C C . ASP A 1 99 ? -4.067 5.971 -12.756 1.00 96.12 99 ASP A C 1
ATOM 771 O O . ASP A 1 99 ? -5.056 5.235 -12.685 1.00 96.12 99 ASP A O 1
ATOM 775 N N . VAL A 1 100 ? -3.040 5.818 -11.912 1.00 97.06 100 VAL A N 1
ATOM 776 C CA . VAL A 1 100 ? -2.989 4.770 -10.878 1.00 97.06 100 VAL A CA 1
ATOM 777 C C . VAL A 1 100 ? -4.186 4.805 -9.914 1.00 97.06 100 VAL A C 1
ATOM 779 O O . VAL A 1 100 ? -4.751 3.728 -9.669 1.00 97.06 100 VAL A O 1
ATOM 782 N N . PRO A 1 101 ? -4.645 5.975 -9.418 1.00 96.94 101 PRO A N 1
ATOM 783 C CA . PRO A 1 101 ? -5.821 6.064 -8.546 1.00 96.94 101 PRO A CA 1
ATOM 784 C C . PRO A 1 101 ? -7.094 5.514 -9.181 1.00 96.94 101 PRO A C 1
ATOM 786 O O . PRO A 1 101 ? -7.962 4.992 -8.487 1.00 96.94 101 PRO A O 1
ATOM 789 N N . GLU A 1 102 ? -7.198 5.587 -10.508 1.00 98.00 102 GLU A N 1
ATOM 790 C CA . GLU A 1 102 ? -8.399 5.181 -11.233 1.00 98.00 102 GLU A CA 1
ATOM 791 C C . GLU A 1 102 ? -8.491 3.672 -11.462 1.00 98.00 102 GLU A C 1
ATOM 793 O O . GLU A 1 102 ? -9.579 3.153 -11.754 1.00 98.00 102 GLU A O 1
ATOM 798 N N . THR A 1 103 ? -7.379 2.954 -11.284 1.00 98.06 103 THR A N 1
ATOM 799 C CA . THR A 1 103 ? -7.336 1.494 -11.385 1.00 98.06 103 THR A CA 1
ATOM 800 C C . THR A 1 103 ? -8.201 0.832 -10.301 1.00 98.06 103 THR A C 1
ATOM 802 O O . THR A 1 103 ? -8.352 1.370 -9.201 1.00 98.06 103 THR A O 1
ATOM 805 N N . PRO A 1 104 ? -8.735 -0.384 -10.539 1.00 98.06 104 PRO A N 1
ATOM 806 C CA . PRO A 1 104 ? -9.521 -1.089 -9.525 1.00 98.06 104 PRO A CA 1
ATOM 807 C C . PRO A 1 104 ? -8.777 -1.307 -8.199 1.00 98.06 104 PRO A C 1
ATOM 809 O O . PRO A 1 104 ? -9.393 -1.245 -7.139 1.00 98.06 104 PRO A O 1
ATOM 812 N N . LEU A 1 105 ? -7.461 -1.558 -8.239 1.00 97.94 105 LEU A N 1
ATOM 813 C CA . LEU A 1 105 ? -6.660 -1.725 -7.024 1.00 97.94 105 LEU A CA 1
ATOM 814 C C . LEU A 1 105 ? -6.360 -0.383 -6.342 1.00 97.94 105 LEU A C 1
ATOM 816 O O . LEU A 1 105 ? -6.407 -0.331 -5.117 1.00 97.94 105 LEU A O 1
ATOM 820 N N . GLY A 1 106 ? -6.122 0.690 -7.106 1.00 98.00 106 GLY A N 1
ATOM 821 C CA . GLY A 1 106 ? -5.962 2.047 -6.573 1.00 98.00 106 GLY A CA 1
ATOM 822 C C . GLY A 1 106 ? -7.185 2.504 -5.779 1.00 98.00 106 GLY A C 1
ATOM 823 O O . GLY A 1 106 ? -7.056 2.890 -4.621 1.00 98.00 106 GLY A O 1
ATOM 824 N N . LYS A 1 107 ? -8.388 2.323 -6.337 1.00 98.19 107 LYS A N 1
ATOM 825 C CA . LYS A 1 107 ? -9.657 2.633 -5.648 1.00 98.19 107 LYS A CA 1
ATOM 826 C C . LYS A 1 107 ? -9.869 1.815 -4.379 1.00 98.19 107 LYS A C 1
ATOM 828 O O . LYS A 1 107 ? -10.383 2.323 -3.387 1.00 98.19 107 LYS A O 1
ATOM 833 N N . ARG A 1 108 ? -9.479 0.537 -4.394 1.00 97.94 108 ARG A N 1
ATOM 834 C CA . ARG A 1 108 ? -9.543 -0.308 -3.193 1.00 97.94 108 ARG A CA 1
ATOM 835 C C . ARG A 1 108 ? -8.554 0.147 -2.125 1.00 97.94 108 ARG A C 1
ATOM 837 O O . ARG A 1 108 ? -8.913 0.159 -0.956 1.00 97.94 108 ARG A O 1
ATOM 844 N N . LEU A 1 109 ? -7.339 0.530 -2.516 1.00 98.00 109 LEU A N 1
ATOM 845 C CA . LEU A 1 109 ? -6.335 1.055 -1.593 1.00 98.00 109 LEU A CA 1
ATOM 846 C C . LEU A 1 109 ? -6.820 2.344 -0.915 1.00 98.00 109 LEU A C 1
ATOM 848 O O . LEU A 1 109 ? -6.710 2.446 0.301 1.00 98.00 109 LEU A O 1
ATOM 852 N N . ASP A 1 110 ? -7.407 3.267 -1.677 1.00 97.62 110 ASP A N 1
ATOM 853 C CA . ASP A 1 110 ? -8.020 4.496 -1.151 1.00 97.62 110 ASP A CA 1
ATOM 854 C C . ASP A 1 110 ? -9.151 4.189 -0.150 1.00 97.62 110 ASP A C 1
ATOM 856 O O . ASP A 1 110 ? -9.165 4.683 0.978 1.00 97.62 110 ASP A O 1
ATOM 860 N N . ALA A 1 111 ? -10.043 3.254 -0.495 1.00 97.44 111 ALA A N 1
ATOM 861 C CA . ALA A 1 111 ? -11.109 2.821 0.408 1.00 97.44 111 ALA A CA 1
ATOM 862 C C . ALA A 1 111 ? -10.577 2.172 1.703 1.00 97.44 111 ALA A C 1
ATOM 864 O O . ALA A 1 111 ? -11.125 2.409 2.783 1.00 97.44 111 ALA A O 1
ATOM 865 N N . VAL A 1 112 ? -9.517 1.359 1.614 1.00 97.19 112 VAL A N 1
ATOM 866 C CA . VAL A 1 112 ? -8.867 0.734 2.778 1.00 97.19 112 VAL A CA 1
ATOM 867 C C . VAL A 1 112 ? -8.180 1.779 3.650 1.00 97.19 112 VAL A C 1
ATOM 869 O O . VAL A 1 112 ? -8.326 1.722 4.869 1.00 97.19 112 VAL A O 1
ATOM 872 N N . GLU A 1 113 ? -7.471 2.738 3.057 1.00 95.88 113 GLU A N 1
ATOM 873 C CA . GLU A 1 113 ? -6.854 3.862 3.767 1.00 95.88 113 GLU A CA 1
ATOM 874 C C . GLU A 1 113 ? -7.901 4.630 4.579 1.00 95.88 113 GLU A C 1
ATOM 876 O O . GLU A 1 113 ? -7.765 4.757 5.801 1.00 95.88 113 GLU A O 1
ATOM 881 N N . THR A 1 114 ? -9.003 5.018 3.935 1.00 95.00 114 THR A N 1
ATOM 882 C CA . THR A 1 114 ? -10.076 5.782 4.576 1.00 95.00 114 THR A CA 1
ATOM 883 C C . THR A 1 114 ? -10.746 4.976 5.690 1.00 95.00 114 THR A C 1
ATOM 885 O O . THR A 1 114 ? -10.999 5.492 6.783 1.00 95.00 114 THR A O 1
ATOM 888 N N . ALA A 1 115 ? -11.006 3.686 5.458 1.00 95.81 115 ALA A N 1
ATOM 889 C CA . ALA A 1 115 ? -11.605 2.810 6.460 1.00 95.81 115 ALA A CA 1
ATOM 890 C C . ALA A 1 115 ? -10.676 2.583 7.665 1.00 95.81 115 ALA A C 1
ATOM 892 O O . ALA A 1 115 ? -11.137 2.605 8.808 1.00 95.81 115 ALA A O 1
ATOM 893 N N . MET A 1 116 ? -9.371 2.418 7.431 1.00 93.81 116 MET A N 1
ATOM 894 C CA . MET A 1 116 ? -8.372 2.301 8.495 1.00 93.81 116 MET A CA 1
ATOM 895 C C . MET A 1 116 ? -8.267 3.586 9.312 1.00 93.81 116 MET A C 1
ATOM 897 O O . MET A 1 116 ? -8.228 3.514 10.538 1.00 93.81 116 MET A O 1
ATOM 901 N N . ALA A 1 117 ? -8.263 4.753 8.665 1.00 89.56 117 ALA A N 1
ATOM 902 C CA . ALA A 1 117 ? -8.240 6.041 9.352 1.00 89.56 117 ALA A CA 1
ATOM 903 C C . ALA A 1 117 ? -9.487 6.247 10.230 1.00 89.56 117 ALA A C 1
ATOM 905 O O . ALA A 1 117 ? -9.380 6.756 11.348 1.00 89.56 117 ALA A O 1
ATOM 906 N N . ALA A 1 118 ? -10.659 5.810 9.758 1.00 89.75 118 ALA A N 1
ATOM 907 C CA . ALA A 1 118 ? -11.900 5.858 10.527 1.00 89.75 118 ALA A CA 1
ATOM 908 C C . ALA A 1 118 ? -11.904 4.872 11.711 1.00 89.75 118 ALA A C 1
ATOM 910 O O . ALA A 1 118 ? -12.368 5.217 12.799 1.00 89.75 118 ALA A O 1
ATOM 911 N N . ALA A 1 119 ? -11.386 3.656 11.515 1.00 89.31 119 ALA A N 1
ATOM 912 C CA . ALA A 1 119 ? -11.328 2.625 12.550 1.00 89.31 119 ALA A CA 1
ATOM 913 C C . ALA A 1 119 ? -10.257 2.910 13.616 1.00 89.31 119 ALA A C 1
ATOM 915 O O . ALA A 1 119 ? -10.462 2.625 14.797 1.00 89.31 119 ALA A O 1
ATOM 916 N N . HIS A 1 120 ? -9.132 3.502 13.209 1.00 86.62 120 HIS A N 1
ATOM 917 C CA . HIS A 1 120 ? -7.943 3.709 14.037 1.00 86.62 120 HIS A CA 1
ATOM 918 C C . HIS A 1 120 ? -7.469 5.160 13.966 1.00 86.62 120 HIS A C 1
ATOM 920 O O . HIS A 1 120 ? -6.371 5.436 13.473 1.00 86.62 120 HIS A O 1
ATOM 926 N N . PRO A 1 121 ? -8.271 6.114 14.467 1.00 74.31 121 PRO A N 1
ATOM 927 C CA . PRO A 1 121 ? -7.973 7.524 14.308 1.00 74.31 121 PRO A CA 1
ATOM 928 C C . PRO A 1 121 ? -6.623 7.883 14.935 1.00 74.31 121 PRO A C 1
ATOM 930 O O . PRO A 1 121 ? -6.341 7.614 16.112 1.00 74.31 121 PRO A O 1
ATOM 933 N N . TRP A 1 122 ? -5.799 8.550 14.127 1.00 66.06 122 TRP A N 1
ATOM 934 C CA . TRP A 1 122 ? -4.485 9.094 14.480 1.00 66.06 122 TRP A CA 1
ATOM 935 C C . TRP A 1 122 ? -4.500 9.933 15.745 1.00 66.06 122 TRP A C 1
ATOM 937 O O . TRP A 1 122 ? -3.577 9.866 16.555 1.00 66.06 122 TRP A O 1
ATOM 947 N N . ARG A 1 123 ? -5.598 10.669 15.911 1.00 66.12 123 ARG A N 1
ATOM 948 C CA . ARG A 1 123 ? -5.888 11.540 17.033 1.00 66.12 123 ARG A CA 1
ATOM 949 C C . ARG A 1 123 ? -7.111 11.005 17.761 1.00 66.12 123 ARG A C 1
ATOM 951 O O . ARG A 1 123 ? -8.205 10.993 17.202 1.00 66.12 123 ARG A O 1
ATOM 958 N N . ARG A 1 124 ? -6.929 10.573 19.008 1.00 67.19 124 ARG A N 1
ATOM 959 C CA . ARG A 1 124 ? -8.044 10.262 19.912 1.00 67.19 124 ARG A CA 1
ATOM 960 C C . ARG A 1 124 ? -8.103 11.331 20.986 1.00 67.19 124 ARG A C 1
ATOM 962 O O . ARG A 1 124 ? -7.084 11.632 21.598 1.00 67.19 124 ARG A O 1
ATOM 969 N N . GLU A 1 125 ? -9.285 11.876 21.213 1.00 72.12 125 GLU A N 1
ATOM 970 C CA . GLU A 1 125 ? -9.543 12.766 22.338 1.00 72.12 125 GLU A CA 1
ATOM 971 C C . GLU A 1 125 ? -10.395 12.011 23.356 1.00 72.12 125 GLU A C 1
ATOM 973 O O . GLU A 1 125 ? -11.447 11.470 23.016 1.00 72.12 125 GLU A O 1
ATOM 978 N N . GLU A 1 126 ? -9.916 11.912 24.591 1.00 76.12 126 GLU A N 1
ATOM 979 C CA . GLU A 1 126 ? -10.678 11.358 25.708 1.00 76.12 126 GLU A CA 1
ATOM 980 C C . GLU A 1 126 ? -10.970 12.474 26.701 1.00 76.12 126 GLU A C 1
ATOM 982 O O . GLU A 1 126 ? -10.053 13.063 27.273 1.00 76.12 126 GLU A O 1
ATOM 987 N N . GLU A 1 127 ? -12.250 12.772 26.910 1.00 75.06 127 GLU A N 1
ATOM 988 C CA . GLU A 1 127 ? -12.659 13.675 27.978 1.00 75.06 127 GLU A CA 1
ATOM 989 C C . GLU A 1 127 ? -12.698 12.916 29.307 1.00 75.06 127 GLU A C 1
ATOM 991 O O . GLU A 1 127 ? -13.260 11.822 29.393 1.00 75.06 127 GLU A O 1
ATOM 996 N N . TRP A 1 128 ? -12.137 13.507 30.361 1.00 74.94 128 TRP A N 1
ATOM 997 C CA . TRP A 1 128 ? -12.323 13.014 31.722 1.00 74.94 128 TRP A CA 1
ATOM 998 C C . TRP A 1 128 ? -12.639 14.167 32.674 1.00 74.94 128 TRP A C 1
ATOM 1000 O O . TRP A 1 128 ? -12.251 15.315 32.449 1.00 74.94 128 TRP A O 1
ATOM 1010 N N . VAL A 1 129 ? -13.360 13.847 33.748 1.00 74.75 129 VAL A N 1
ATOM 1011 C CA . VAL A 1 129 ? -13.689 14.787 34.824 1.00 74.75 129 VAL A CA 1
ATOM 1012 C C . VAL A 1 129 ? -12.878 14.399 36.055 1.00 74.75 129 VAL A C 1
ATOM 1014 O O . VAL A 1 129 ? -12.878 13.228 36.442 1.00 74.75 129 VAL A O 1
ATOM 1017 N N . SER A 1 130 ? -12.135 15.338 36.637 1.00 74.94 130 SER A N 1
ATOM 1018 C CA . SER A 1 130 ? -11.393 15.097 37.877 1.00 74.94 130 SER A CA 1
ATOM 1019 C C . SER A 1 130 ? -12.341 14.913 39.065 1.00 74.94 130 SER A C 1
ATOM 1021 O O . SER A 1 130 ? -13.524 15.248 39.009 1.00 74.94 130 SER A O 1
ATOM 1023 N N . ALA A 1 131 ? -11.803 14.436 40.190 1.00 75.81 131 ALA A N 1
ATOM 1024 C CA . ALA A 1 131 ? -12.552 14.358 41.445 1.00 75.81 131 ALA A CA 1
ATOM 1025 C C . ALA A 1 131 ? -13.043 15.735 41.948 1.00 75.81 131 ALA A C 1
ATOM 1027 O O . ALA A 1 131 ? -14.005 15.797 42.706 1.00 75.81 131 ALA A O 1
ATOM 1028 N N . THR A 1 132 ? -12.402 16.827 41.516 1.00 77.69 132 THR A N 1
ATOM 1029 C CA . THR A 1 132 ? -12.762 18.218 41.837 1.00 77.69 132 THR A CA 1
ATOM 1030 C C . THR A 1 132 ? -13.781 18.826 40.867 1.00 77.69 132 THR A C 1
ATOM 1032 O O . THR A 1 132 ? -14.264 19.926 41.117 1.00 77.69 132 THR A O 1
ATOM 1035 N N . GLY A 1 133 ? -14.166 18.108 39.804 1.00 77.94 133 GLY A N 1
ATOM 1036 C CA . GLY A 1 133 ? -15.146 18.560 38.808 1.00 77.94 133 GLY A CA 1
ATOM 1037 C C . GLY A 1 133 ? -14.545 19.240 37.574 1.00 77.94 133 GLY A C 1
ATOM 1038 O O . GLY A 1 133 ? -15.291 19.607 36.662 1.00 77.94 133 GLY A O 1
ATOM 1039 N N . ASP A 1 134 ? -13.220 19.363 37.506 1.00 73.94 134 ASP A N 1
A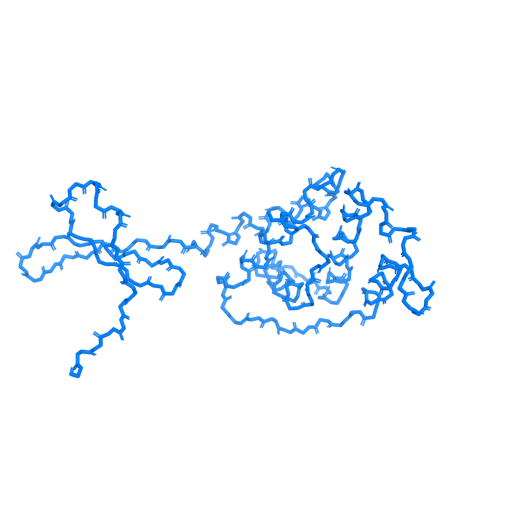TOM 1040 C CA . ASP A 1 134 ? -12.517 19.972 36.376 1.00 73.94 134 ASP A CA 1
ATOM 1041 C C . ASP A 1 134 ? -12.551 19.040 35.159 1.00 73.94 134 ASP A C 1
ATOM 1043 O O . ASP A 1 134 ? -12.429 17.818 35.284 1.00 73.94 134 ASP A O 1
ATOM 1047 N N . ARG A 1 135 ? -12.734 19.608 33.962 1.00 69.12 135 ARG A N 1
ATOM 1048 C CA . ARG A 1 135 ? -12.836 18.847 32.707 1.00 69.12 135 ARG A CA 1
ATOM 1049 C C . ARG A 1 135 ? -11.536 18.927 31.929 1.00 69.12 135 ARG A C 1
ATOM 1051 O O . ARG A 1 135 ? -11.141 20.007 31.495 1.00 69.12 135 ARG A O 1
ATOM 1058 N N . PHE A 1 136 ? -10.957 17.767 31.656 1.00 69.88 136 PHE A N 1
ATOM 1059 C CA . PHE A 1 136 ? -9.741 17.645 30.870 1.00 69.88 136 PHE A CA 1
ATOM 1060 C C . PHE A 1 136 ? -9.991 16.894 29.568 1.00 69.88 136 PHE A C 1
ATOM 1062 O O . PHE A 1 136 ? -10.819 15.985 29.513 1.00 69.88 136 PHE A O 1
ATOM 1069 N N . VAL A 1 137 ? -9.236 17.247 28.529 1.00 70.31 137 VAL A N 1
ATOM 1070 C CA . VAL A 1 137 ? -9.140 16.466 27.292 1.00 70.31 137 VAL A CA 1
ATOM 1071 C C . VAL A 1 137 ? -7.754 15.846 27.234 1.00 70.31 137 VAL A C 1
ATOM 1073 O O . VAL A 1 137 ? -6.744 16.551 27.262 1.00 70.31 137 VAL A O 1
ATOM 1076 N N . ARG A 1 138 ? -7.696 14.519 27.147 1.00 68.81 138 ARG A N 1
ATOM 1077 C CA . ARG A 1 138 ? -6.481 13.790 26.807 1.00 68.81 138 ARG A CA 1
ATOM 1078 C C . ARG A 1 138 ? -6.411 13.648 25.297 1.00 68.81 138 ARG A C 1
ATOM 1080 O O . ARG A 1 138 ? -7.249 12.961 24.722 1.00 68.81 138 ARG A O 1
ATOM 1087 N N . VAL A 1 139 ? -5.433 14.277 24.658 1.00 66.38 139 VAL A N 1
ATOM 1088 C CA . VAL A 1 139 ? -5.200 14.095 23.221 1.00 66.38 139 VAL A CA 1
ATOM 1089 C C . VAL A 1 139 ? -4.084 13.077 23.051 1.00 66.38 139 VAL A C 1
ATOM 1091 O O . VAL A 1 139 ? -2.962 13.298 23.500 1.00 66.38 139 VAL A O 1
ATOM 1094 N N . PHE A 1 140 ? -4.396 11.961 22.405 1.00 65.50 140 PHE A N 1
ATOM 1095 C CA . PHE A 1 140 ? -3.427 10.952 22.004 1.00 65.50 140 PHE A CA 1
ATOM 1096 C C . PHE A 1 140 ? -3.077 11.193 20.542 1.00 65.50 140 PHE A C 1
ATOM 1098 O O . PHE A 1 140 ? -3.936 11.014 19.678 1.00 65.50 140 PHE A O 1
ATOM 1105 N N . SER A 1 141 ? -1.840 11.604 20.276 1.00 63.84 141 SER A N 1
ATOM 1106 C CA . SER A 1 141 ? -1.322 11.813 18.922 1.00 63.84 141 SER A CA 1
ATOM 1107 C C . SER A 1 141 ? 0.117 11.324 18.868 1.00 63.84 141 SER A C 1
ATOM 1109 O O . SER A 1 141 ? 0.926 11.737 19.690 1.00 63.84 141 SER A O 1
ATOM 1111 N N . ASP A 1 142 ? 0.435 10.434 17.927 1.00 62.84 142 ASP A N 1
ATOM 1112 C CA . ASP A 1 142 ? 1.804 9.945 17.682 1.00 62.84 142 ASP A CA 1
ATOM 1113 C C . ASP A 1 142 ? 2.564 9.432 18.921 1.00 62.84 142 ASP A C 1
ATOM 1115 O O . ASP A 1 142 ? 3.758 9.663 19.083 1.00 62.84 142 ASP A O 1
ATOM 1119 N N . GLY A 1 143 ? 1.874 8.722 19.819 1.00 54.44 143 GLY A N 1
ATOM 1120 C CA . GLY A 1 143 ? 2.487 8.186 21.043 1.00 54.44 143 GLY A CA 1
ATOM 1121 C C . GLY A 1 143 ? 2.736 9.232 22.136 1.00 54.44 143 GLY A C 1
ATOM 1122 O O . GLY A 1 143 ? 3.242 8.886 23.200 1.00 54.44 143 GLY A O 1
ATOM 1123 N N . LEU A 1 144 ? 2.335 10.485 21.912 1.00 52.22 144 LEU A N 1
ATOM 1124 C CA . LEU A 1 144 ? 2.338 11.547 22.909 1.00 52.22 144 LEU A CA 1
ATOM 1125 C C . LEU A 1 144 ? 0.950 11.669 23.541 1.00 52.22 144 LEU A C 1
ATOM 1127 O O . LEU A 1 144 ? -0.081 11.598 22.863 1.00 52.22 144 LEU A O 1
ATOM 1131 N N . ILE A 1 145 ? 0.947 11.844 24.862 1.00 58.75 145 ILE A N 1
ATOM 1132 C CA . ILE A 1 145 ? -0.246 12.110 25.658 1.00 58.75 145 ILE A CA 1
ATOM 1133 C C . ILE A 1 145 ? -0.199 13.577 26.058 1.00 58.75 145 ILE A C 1
ATOM 1135 O O . ILE A 1 145 ? 0.680 13.990 26.810 1.00 58.75 145 ILE A O 1
ATOM 1139 N N . TRP A 1 146 ? -1.166 14.346 25.575 1.00 63.84 146 TRP A N 1
ATOM 1140 C CA . TRP A 1 146 ? -1.332 15.746 25.944 1.00 63.84 146 TRP A CA 1
ATOM 1141 C C . TRP A 1 146 ? -2.519 15.891 26.884 1.00 63.84 146 TRP A C 1
ATOM 1143 O O . TRP A 1 146 ? -3.549 15.242 26.693 1.00 63.84 146 TRP A O 1
ATOM 1153 N N . HIS A 1 147 ? -2.387 16.761 27.879 1.00 58.91 147 HIS A N 1
ATOM 1154 C CA . HIS A 1 147 ? -3.474 17.136 28.774 1.00 58.91 147 HIS A CA 1
ATOM 1155 C C . HIS A 1 147 ? -3.896 18.569 28.464 1.00 58.91 147 HIS A C 1
ATOM 1157 O O . HIS A 1 147 ? -3.054 19.460 28.406 1.00 58.91 147 HIS A O 1
ATOM 1163 N N . ARG A 1 148 ? -5.195 18.784 28.261 1.00 62.97 148 ARG A N 1
ATOM 1164 C CA . ARG A 1 148 ? -5.794 20.106 28.073 1.00 62.97 148 ARG A CA 1
ATOM 1165 C C . ARG A 1 148 ? -6.812 20.363 29.172 1.00 62.97 148 ARG A C 1
ATOM 1167 O O . ARG A 1 148 ? -7.733 19.564 29.314 1.00 62.97 148 ARG A O 1
ATOM 1174 N N . ASP A 1 149 ? -6.691 21.484 29.871 1.00 58.59 149 ASP A N 1
ATOM 1175 C CA . ASP A 1 149 ? -7.791 22.054 30.650 1.00 58.59 149 ASP A CA 1
ATOM 1176 C C . ASP A 1 149 ? -8.760 22.766 29.692 1.00 58.59 149 ASP A C 1
ATOM 1178 O O . ASP A 1 149 ? -8.351 23.512 28.798 1.00 58.59 149 ASP A O 1
ATOM 1182 N N . ARG A 1 150 ? -10.060 22.482 29.808 1.00 58.38 150 ARG A N 1
ATOM 1183 C CA . ARG A 1 150 ? -11.080 23.031 28.904 1.00 58.38 150 ARG A CA 1
ATOM 1184 C C . ARG A 1 150 ? -11.436 24.491 29.212 1.00 58.38 150 ARG A C 1
ATOM 1186 O O . ARG A 1 150 ? -12.104 25.118 28.390 1.00 58.38 150 ARG A O 1
ATOM 1193 N N . SER A 1 151 ? -11.030 25.013 30.370 1.00 61.28 151 SER A N 1
ATOM 1194 C CA . SER A 1 151 ? -11.234 26.416 30.755 1.00 61.28 151 SER A CA 1
ATOM 1195 C C . SER A 1 151 ? -10.300 27.382 30.016 1.00 61.28 151 SER A C 1
ATOM 1197 O O . SER A 1 151 ? -10.621 28.562 29.881 1.00 61.28 151 SER A O 1
ATOM 1199 N N . GLU A 1 152 ? -9.202 26.875 29.451 1.00 53.44 152 GLU A N 1
ATOM 1200 C CA . GLU A 1 152 ? -8.233 27.662 28.695 1.00 53.44 152 GLU A CA 1
ATOM 1201 C C . GLU A 1 152 ? -8.539 27.578 27.184 1.00 53.44 152 GLU A C 1
ATOM 1203 O O . GLU A 1 152 ? -8.669 26.501 26.582 1.00 53.44 152 GLU A O 1
ATOM 1208 N N . GLY A 1 153 ? -8.745 28.746 26.564 1.00 52.88 153 GLY A N 1
ATOM 1209 C CA . GLY A 1 153 ? -9.099 28.891 25.149 1.00 52.88 153 GLY A CA 1
ATOM 1210 C C . GLY A 1 153 ? -8.060 28.296 24.181 1.00 52.88 153 GLY A C 1
ATOM 1211 O O . GLY A 1 153 ? -7.012 27.810 24.596 1.00 52.88 153 GLY A O 1
ATOM 1212 N N . PRO A 1 154 ? -8.329 28.301 22.864 1.00 53.31 154 PRO A N 1
ATOM 1213 C CA . PRO A 1 154 ? -7.507 27.575 21.901 1.00 53.31 154 PRO A CA 1
ATOM 1214 C C . PRO A 1 154 ? -6.063 28.091 21.752 1.00 53.31 154 PRO A C 1
ATOM 1216 O O . PRO A 1 154 ? -5.258 27.368 21.214 1.00 53.31 154 PRO A O 1
ATOM 1219 N N . GLU A 1 155 ? -5.664 29.283 22.192 1.00 50.47 155 GLU A N 1
ATOM 1220 C CA . GLU A 1 155 ? -4.443 29.943 21.678 1.00 50.47 155 GLU A CA 1
ATOM 1221 C C . GLU A 1 155 ? -3.058 29.404 22.121 1.00 50.47 155 GLU A C 1
ATOM 1223 O O . GLU A 1 155 ? -2.045 29.880 21.609 1.00 50.47 155 GLU A O 1
ATOM 1228 N N . TRP A 1 156 ? -2.949 28.397 22.993 1.00 51.81 156 TRP A N 1
ATOM 1229 C CA . TRP A 1 156 ? -1.657 27.977 23.573 1.00 51.81 156 TRP A CA 1
ATOM 1230 C C . TRP A 1 156 ? -0.855 26.940 22.761 1.00 51.81 156 TRP A C 1
ATOM 1232 O O . TRP A 1 156 ? 0.166 26.455 23.242 1.00 51.81 156 TRP A O 1
ATOM 1242 N N . TRP A 1 157 ? -1.237 26.629 21.514 1.00 45.75 157 TRP A N 1
ATOM 1243 C CA . TRP A 1 157 ? -0.576 25.615 20.662 1.00 45.75 157 TRP A CA 1
ATOM 1244 C C . TRP A 1 157 ? 0.931 25.825 20.381 1.00 45.75 157 TRP A C 1
ATOM 1246 O O . TRP A 1 157 ? 1.492 25.069 19.589 1.00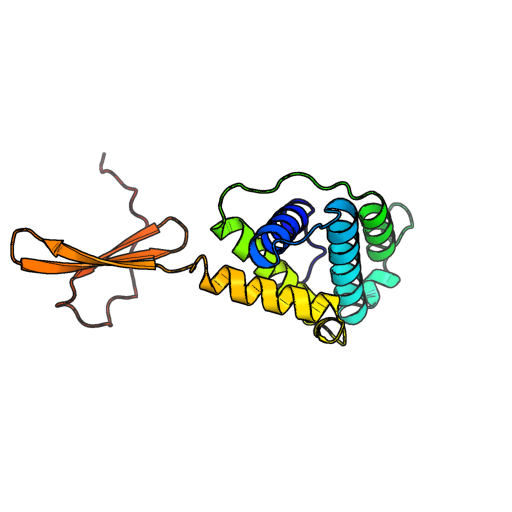 45.75 157 TRP A O 1
ATOM 1256 N N . ARG A 1 158 ? 1.584 26.868 20.913 1.00 44.03 158 ARG A N 1
ATOM 1257 C CA . ARG A 1 158 ? 2.925 27.265 20.467 1.00 44.03 158 ARG A CA 1
ATOM 1258 C C . ARG A 1 158 ? 4.081 26.523 21.119 1.00 44.03 158 ARG A C 1
ATOM 1260 O O . ARG A 1 158 ? 5.041 26.287 20.405 1.00 44.03 158 ARG A O 1
ATOM 1267 N N . ASP A 1 159 ? 4.010 26.077 22.369 1.00 44.06 159 ASP A N 1
ATOM 1268 C CA . ASP A 1 159 ? 5.215 25.555 23.027 1.00 44.06 159 ASP A CA 1
ATOM 1269 C C . ASP A 1 159 ? 4.880 24.481 24.067 1.00 44.06 159 ASP A C 1
ATOM 1271 O O . ASP A 1 159 ? 4.628 24.780 25.230 1.00 44.06 159 ASP A O 1
ATOM 1275 N N . ALA A 1 160 ? 4.899 23.206 23.678 1.00 45.19 160 ALA A N 1
ATOM 1276 C CA . ALA A 1 160 ? 4.886 22.115 24.647 1.00 45.19 160 ALA A CA 1
ATOM 1277 C C . ALA A 1 160 ? 5.977 21.097 24.293 1.00 45.19 160 ALA A C 1
ATOM 1279 O O . ALA A 1 160 ? 5.875 20.337 23.329 1.00 45.19 160 ALA A O 1
ATOM 1280 N N . ALA A 1 161 ? 7.062 21.139 25.067 1.00 43.22 161 ALA A N 1
ATOM 1281 C CA . ALA A 1 161 ? 8.178 20.207 24.983 1.00 43.22 161 ALA A CA 1
ATOM 1282 C C . ALA A 1 161 ? 7.729 18.771 25.332 1.00 43.22 161 ALA A C 1
ATOM 1284 O O . ALA A 1 161 ? 6.812 18.596 26.139 1.00 43.22 161 ALA A O 1
ATOM 1285 N N . PRO A 1 162 ? 8.369 17.730 24.765 1.00 40.22 162 PRO A N 1
ATOM 1286 C CA . PRO A 1 162 ? 8.018 16.345 25.055 1.00 40.22 162 PRO A CA 1
ATOM 1287 C C . PRO A 1 162 ? 8.210 16.027 26.544 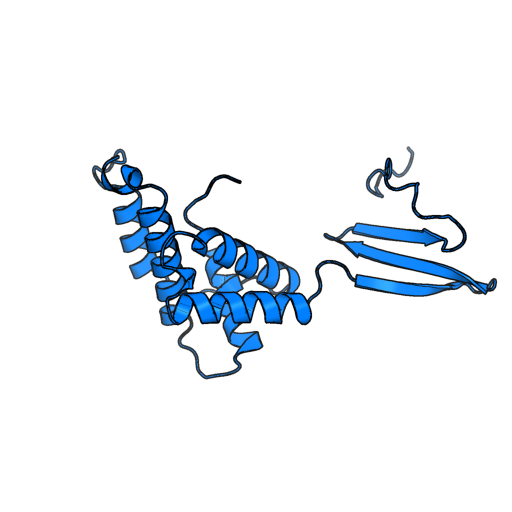1.00 40.22 162 PRO A C 1
ATOM 1289 O O . PRO A 1 162 ? 9.249 16.324 27.138 1.00 40.22 162 PRO A O 1
ATOM 1292 N N . ALA A 1 163 ? 7.197 15.399 27.142 1.00 44.81 163 ALA A N 1
ATOM 1293 C CA . ALA A 1 163 ? 7.214 14.944 28.525 1.00 44.81 163 ALA A CA 1
ATOM 1294 C C . ALA A 1 163 ? 8.299 13.870 28.718 1.00 44.81 163 ALA A C 1
ATOM 1296 O O . ALA A 1 163 ? 8.111 12.707 28.366 1.00 44.81 163 ALA A O 1
ATOM 1297 N N . GLY A 1 164 ? 9.451 14.278 29.256 1.00 45.84 164 GLY A N 1
ATOM 1298 C CA . GLY A 1 164 ? 10.567 13.365 29.511 1.00 45.84 164 GLY A CA 1
ATOM 1299 C C . GLY A 1 164 ? 11.798 13.944 30.214 1.00 45.84 164 GLY A C 1
ATOM 1300 O O . GLY A 1 164 ? 12.768 13.214 30.377 1.00 45.84 164 GLY A O 1
ATOM 1301 N N . ALA A 1 165 ? 11.798 15.203 30.660 1.00 35.78 165 ALA A N 1
ATOM 1302 C CA . ALA A 1 165 ? 12.878 15.726 31.497 1.00 35.78 165 ALA A CA 1
ATOM 1303 C C . ALA A 1 165 ? 12.470 15.656 32.976 1.00 35.78 165 ALA A C 1
ATOM 1305 O O . ALA A 1 165 ? 11.842 16.570 33.506 1.00 35.78 165 ALA A O 1
ATOM 1306 N N . ALA A 1 166 ? 12.808 14.549 33.638 1.00 35.41 166 ALA A N 1
ATOM 1307 C CA . ALA A 1 166 ? 12.921 14.553 35.092 1.00 35.41 166 ALA A CA 1
ATOM 1308 C C . ALA A 1 166 ? 14.124 15.440 35.476 1.00 35.41 166 ALA A C 1
ATOM 1310 O O . ALA A 1 166 ? 15.172 15.319 34.835 1.00 35.41 166 ALA A O 1
ATOM 1311 N N . PRO A 1 167 ? 14.007 16.332 36.474 1.00 36.59 167 PRO A N 1
ATOM 1312 C CA . PRO A 1 167 ? 15.148 17.100 36.949 1.00 36.59 167 PRO A CA 1
ATOM 1313 C C . PRO A 1 167 ? 16.121 16.183 37.705 1.00 36.59 167 PRO A C 1
ATOM 1315 O O . PRO A 1 167 ? 15.712 15.472 38.625 1.00 36.59 167 PRO A O 1
ATOM 1318 N N . CYS A 1 168 ? 17.396 16.225 37.313 1.00 38.53 168 CYS A N 1
ATOM 1319 C CA . CYS A 1 168 ? 18.521 16.008 38.224 1.00 38.53 168 CYS A CA 1
ATOM 1320 C C . CYS A 1 168 ? 18.963 17.370 38.760 1.00 38.53 168 CYS A C 1
ATOM 1322 O O . CYS A 1 168 ? 18.988 18.322 37.945 1.00 38.53 168 CYS A O 1
#

Foldseek 3Di:
DDQDQDDLLLLLLQLVLLCVPVVDDDPSLVSSLVLSVLLLVQCCQVPVCLCVDADPVRHRPSVVSNVVSVVDDHDRHDPDLVVSLVSLVSSLVSNPHDCSCVDPSNVSSVVSNVVSCVVPPQWDWDWDADPVRWIWIFIHHPNATDIDGPVDDDPPPPDDDGPDDDDD

pLDDT: mean 83.04, std 17.6, range [35.41, 98.19]

Sequence (168 aa):
MSAFFVSYGTIDDTVDAFREIERGPCDADALGRALLALNAEAMRQRYPQILTERLECGRTEHAAYIDAARAYTYRPGHKDPRQRAKSAACLAYQCTEGDVPETPLGKRLDAVETAMAAAHPWRREEEWVSATGDRFVRVFSDGLIWHRDRSEGPEWWRDAAPAGAAPC

Radius of gyration: 20.85 Å; chains: 1; bounding box: 41×45×60 Å

Secondary structure (DSSP, 8-state):
----PPPHHHHHHHHHHHHHHH-S---HHHHHHHHHHHHHHHHHHH-GGGGTPBPTTSSBHHHHHHHHHHT-------S-HHHHHHHHHHHHHHT-STTGGGSHHHHHHHHHHHHHHHHS-SEEEEEEE-TTS-EEEEEEETTEEEEEETTS-GGGTT----S-----